Protein AF-M1PR65-F1 (afdb_monomer_lite)

Secondary structure (DSSP, 8-state):
-HHHHHHHIIIIIIS----GGGGGGGHHHHHHHHHHHHHS-THHHHHHHHHHHHHHHHHHHHHH-SSS---HHHHHHHHHHHHHHHHHHHHHHHHTT---SS-HHHHHHHHHHHHHHHHHHHHHSPPSPPSSTTTT--

Sequence (138 aa):
AYIFGYTFINNFFIYSHKRSKDLLLLVPFLIFISKTLLSGGRLDIIKILIAYVVMAYIQQKRKVGWDKVISHKYMRLGFVGLIAGIPTFYYSLFLSGRSTTRTVFESISTYLGGSIQHFNQYIQNPIGVAEVFGDESF

Foldseek 3Di:
DQVLLLVLLLCCPQVNVPDPVNVVSCVVVVVVCVVCLQVVVCVVVVVSVVSSLVSNVVSNCVVPPPPDDDPPVSVVVVVVCCVVVLVVSVCSCVVNVHDDPDDSVRVVCCVVCVVVVVVVVCVVPPDPDDPDPCPPPD

Organism: Streptococcus pneumoniae (NCBI:txid1313)

Radius of gyration: 19.09 Å; chains: 1; bounding box: 42×30×57 Å

Structure (mmCIF, N/CA/C/O backbone):
data_AF-M1PR65-F1
#
_entry.id   AF-M1PR65-F1
#
loop_
_atom_site.group_PDB
_atom_site.id
_atom_site.type_symbol
_atom_site.label_atom_id
_atom_site.label_alt_id
_atom_site.label_comp_id
_atom_site.label_asym_id
_atom_site.label_entity_id
_atom_site.label_seq_id
_atom_site.pdbx_PDB_ins_code
_atom_site.Cartn_x
_atom_site.Cartn_y
_atom_site.Cartn_z
_atom_site.occupancy
_atom_site.B_iso_or_equiv
_atom_site.auth_seq_id
_atom_site.auth_comp_id
_atom_site.auth_asym_id
_atom_site.auth_atom_id
_atom_site.pdbx_PDB_model_num
ATOM 1 N N . ALA A 1 1 ? -5.816 -11.690 1.660 1.00 85.38 1 ALA A N 1
ATOM 2 C CA . ALA A 1 1 ? -5.266 -10.575 2.459 1.00 85.38 1 ALA A CA 1
ATOM 3 C C . ALA A 1 1 ? -6.307 -9.481 2.746 1.00 85.38 1 ALA A C 1
ATOM 5 O O . ALA A 1 1 ? -6.495 -9.179 3.912 1.00 85.38 1 ALA A O 1
ATOM 6 N N . TYR A 1 2 ? -7.057 -8.973 1.754 1.00 87.88 2 TYR A N 1
ATOM 7 C CA . TYR A 1 2 ? -8.043 -7.885 1.933 1.00 87.88 2 TYR A CA 1
ATOM 8 C C . TYR A 1 2 ? -9.062 -8.071 3.078 1.00 87.88 2 TYR A C 1
ATOM 10 O O . TYR A 1 2 ? -9.122 -7.226 3.964 1.00 87.88 2 TYR A O 1
ATOM 18 N N . ILE A 1 3 ? -9.818 -9.178 3.110 1.00 91.88 3 ILE A N 1
ATOM 19 C CA . ILE A 1 3 ? -10.829 -9.433 4.163 1.00 91.88 3 ILE A CA 1
ATOM 20 C C . ILE A 1 3 ? -10.180 -9.552 5.550 1.00 91.88 3 ILE A C 1
ATOM 22 O O . ILE A 1 3 ? -10.670 -8.989 6.523 1.00 91.88 3 ILE A O 1
ATOM 26 N N . PHE A 1 4 ? -9.042 -10.242 5.640 1.00 91.88 4 PHE A N 1
ATOM 27 C CA . PHE A 1 4 ? -8.295 -10.382 6.893 1.00 91.88 4 PHE A CA 1
ATOM 28 C C . PHE A 1 4 ? -7.787 -9.031 7.405 1.00 91.88 4 PHE A C 1
ATOM 30 O O . PHE A 1 4 ? -7.930 -8.736 8.589 1.00 91.88 4 PHE A O 1
ATOM 37 N N . GLY A 1 5 ? -7.274 -8.185 6.508 1.00 90.00 5 GLY A N 1
ATOM 38 C CA . GLY A 1 5 ? -6.897 -6.811 6.822 1.00 90.00 5 GLY A CA 1
ATOM 39 C C . GLY A 1 5 ? -8.086 -5.971 7.278 1.00 90.00 5 GLY A C 1
ATOM 40 O O . GLY A 1 5 ? -7.991 -5.298 8.298 1.00 90.00 5 GLY A O 1
ATOM 41 N N . TYR A 1 6 ? -9.233 -6.071 6.600 1.00 92.12 6 TYR A N 1
ATOM 42 C CA . TYR A 1 6 ? -10.470 -5.408 7.019 1.00 92.12 6 TYR A CA 1
ATOM 43 C C . TYR A 1 6 ? -10.848 -5.785 8.460 1.00 92.12 6 TYR A C 1
ATOM 45 O O . TYR A 1 6 ? -11.057 -4.903 9.296 1.00 92.12 6 TYR A O 1
ATOM 53 N N . THR A 1 7 ? -10.895 -7.082 8.775 1.00 91.38 7 THR A N 1
ATOM 54 C CA . THR A 1 7 ? -11.245 -7.571 10.117 1.00 91.38 7 THR A CA 1
ATOM 55 C C . THR A 1 7 ? -10.212 -7.149 11.159 1.00 91.38 7 THR A C 1
ATOM 57 O O . THR A 1 7 ? -10.586 -6.692 12.240 1.00 91.38 7 THR A O 1
ATOM 60 N N . PHE A 1 8 ? -8.921 -7.227 10.824 1.00 91.12 8 PHE A N 1
ATOM 61 C CA . PHE A 1 8 ? -7.841 -6.777 11.697 1.00 91.12 8 PHE A CA 1
ATOM 62 C C . PHE A 1 8 ? -7.978 -5.291 12.039 1.00 91.12 8 PHE A C 1
ATOM 64 O O . PHE A 1 8 ? -7.937 -4.921 13.212 1.00 91.12 8 PHE A O 1
ATOM 71 N N . ILE A 1 9 ? -8.204 -4.437 11.034 1.00 90.56 9 ILE A N 1
ATOM 72 C CA . ILE A 1 9 ? -8.348 -2.994 11.241 1.00 90.56 9 ILE A CA 1
ATOM 73 C C . ILE A 1 9 ? -9.544 -2.698 12.145 1.00 90.56 9 ILE A C 1
ATOM 75 O O . ILE A 1 9 ? -9.416 -1.945 13.115 1.00 90.56 9 ILE A O 1
ATOM 79 N N . ASN A 1 10 ? -10.677 -3.349 11.888 1.00 90.62 10 ASN A N 1
ATOM 80 C CA . ASN A 1 10 ? -11.891 -3.165 12.668 1.00 90.62 10 ASN A CA 1
ATOM 81 C C . ASN A 1 10 ? -11.676 -3.537 14.146 1.00 90.62 10 ASN A C 1
ATOM 83 O O . ASN A 1 10 ? -11.956 -2.740 15.044 1.00 90.62 10 ASN A O 1
ATOM 87 N N . ASN A 1 11 ? -11.138 -4.728 14.407 1.00 88.94 11 ASN A N 1
ATOM 88 C CA . ASN A 1 11 ? -11.005 -5.255 15.765 1.00 88.94 11 ASN A CA 1
ATOM 89 C C . ASN A 1 11 ? -9.892 -4.555 16.553 1.00 88.94 11 ASN A C 1
ATOM 91 O O . ASN A 1 11 ? -10.074 -4.226 17.729 1.00 88.94 11 ASN A O 1
ATOM 95 N N . PHE A 1 12 ? -8.748 -4.309 15.909 1.00 85.06 12 PHE A N 1
ATOM 96 C CA . PHE A 1 12 ? -7.545 -3.821 16.574 1.00 85.06 12 PHE A CA 1
ATOM 97 C C . PHE A 1 12 ? -7.489 -2.292 16.660 1.00 85.06 12 PHE A C 1
ATOM 99 O O . PHE A 1 12 ? -7.183 -1.758 17.724 1.00 85.06 12 PHE A O 1
ATOM 106 N N . PHE A 1 13 ? -7.804 -1.578 15.571 1.00 82.81 13 PHE A N 1
ATOM 107 C CA . PHE A 1 13 ? -7.664 -0.116 15.511 1.00 82.81 13 PHE A CA 1
ATOM 108 C C . PHE A 1 13 ? -8.962 0.645 15.796 1.00 82.81 13 PHE A C 1
ATOM 110 O O . PHE A 1 13 ? -8.907 1.709 16.413 1.00 82.81 13 PHE A O 1
ATOM 117 N N . ILE A 1 14 ? -10.116 0.143 15.342 1.00 85.81 14 ILE A N 1
ATOM 118 C CA . ILE A 1 14 ? -11.389 0.878 15.440 1.00 85.81 14 ILE A CA 1
ATOM 119 C C . ILE A 1 14 ? -12.083 0.614 16.779 1.00 85.81 14 ILE A C 1
ATOM 121 O O . ILE A 1 14 ? -12.468 1.560 17.473 1.00 85.81 14 ILE A O 1
ATOM 125 N N . TYR A 1 15 ? -12.224 -0.653 17.173 1.00 83.94 15 TYR A N 1
ATOM 126 C CA . TYR A 1 15 ? -12.891 -1.044 18.423 1.00 83.94 15 TYR A CA 1
ATOM 127 C C . TYR A 1 15 ? -11.926 -1.409 19.565 1.00 83.94 15 TYR A C 1
ATOM 129 O O . TYR A 1 15 ? -12.370 -1.519 20.703 1.00 83.94 15 TYR A O 1
ATOM 137 N N . SER A 1 16 ? -10.613 -1.504 19.306 1.00 80.12 16 SER A N 1
ATOM 138 C CA . SER A 1 16 ? -9.569 -1.745 20.323 1.00 80.12 16 SER A CA 1
ATOM 139 C C . SER A 1 16 ? -9.806 -2.979 21.207 1.00 80.12 16 SER A C 1
ATOM 141 O O . SER A 1 16 ? -9.387 -3.009 22.361 1.00 80.12 16 SER A O 1
ATOM 143 N N . HIS A 1 17 ? -10.422 -4.039 20.674 1.00 78.94 17 HIS A N 1
ATOM 144 C CA . HIS A 1 17 ? -10.603 -5.289 21.420 1.00 78.94 17 HIS A CA 1
ATOM 145 C C . HIS A 1 17 ? -9.277 -6.031 21.676 1.00 78.94 17 HIS A C 1
ATOM 147 O O . HIS A 1 17 ? -9.242 -6.888 22.556 1.00 78.94 17 HIS A O 1
ATOM 153 N N . LYS A 1 18 ? -8.205 -5.676 20.938 1.00 73.88 18 LYS A N 1
ATOM 154 C CA . LYS A 1 18 ? -6.794 -6.098 21.102 1.00 73.88 18 LYS A CA 1
ATOM 155 C C . LYS A 1 18 ? -6.617 -7.560 21.536 1.00 73.88 18 LYS A C 1
ATOM 157 O O . LYS A 1 18 ? -5.807 -7.862 22.411 1.00 73.88 18 LYS A O 1
ATOM 162 N N . ARG A 1 19 ? -7.363 -8.489 20.933 1.00 82.56 19 ARG A N 1
ATOM 163 C CA . ARG A 1 19 ? -7.226 -9.909 21.263 1.00 82.56 19 ARG A CA 1
ATOM 164 C C . ARG A 1 19 ? -5.978 -10.441 20.578 1.00 82.56 19 ARG A C 1
ATOM 166 O O . ARG A 1 19 ? -5.787 -10.212 19.388 1.00 82.56 19 ARG A O 1
ATOM 173 N N . SER A 1 20 ? -5.167 -11.225 21.282 1.00 78.00 20 SER A N 1
ATOM 174 C CA . SER A 1 20 ? -3.946 -11.816 20.711 1.00 78.00 20 SER A CA 1
ATOM 175 C C . SER A 1 20 ? -4.230 -12.658 19.460 1.00 78.00 20 SER A C 1
ATOM 177 O O . SER A 1 20 ? -3.408 -12.720 18.555 1.00 78.00 20 SER A O 1
ATOM 179 N N . LYS A 1 21 ? -5.435 -13.244 19.363 1.00 83.75 21 LYS A N 1
ATOM 180 C CA . LYS A 1 21 ? -5.905 -13.986 18.181 1.00 83.75 21 LYS A CA 1
ATOM 181 C C . LYS A 1 21 ? -6.061 -13.108 16.934 1.00 83.75 21 LYS A C 1
ATOM 183 O O . LYS A 1 21 ? -5.899 -13.618 15.833 1.00 83.75 21 LYS A O 1
ATOM 188 N N . ASP A 1 22 ? -6.322 -11.808 17.084 1.00 84.25 22 ASP A N 1
ATOM 189 C CA . ASP A 1 22 ? -6.423 -10.890 15.944 1.00 84.25 22 ASP A CA 1
ATOM 190 C C . ASP A 1 22 ? -5.062 -10.720 15.245 1.00 84.25 22 ASP A C 1
ATOM 192 O O . ASP A 1 22 ? -5.027 -10.466 14.045 1.00 84.25 22 ASP A O 1
ATOM 196 N N . LEU A 1 23 ? -3.933 -10.943 15.935 1.00 85.31 23 LEU A N 1
ATOM 197 C CA . LEU A 1 23 ? -2.603 -10.917 15.309 1.00 85.31 23 LEU A CA 1
ATOM 198 C C . LEU A 1 23 ? -2.432 -12.020 14.253 1.00 85.31 23 LEU A C 1
ATOM 200 O O . LEU A 1 23 ? -1.698 -11.825 13.286 1.00 85.31 23 LEU A O 1
ATOM 204 N N . LEU A 1 24 ? -3.156 -13.141 14.371 1.00 90.38 24 LEU A N 1
ATOM 205 C CA . LEU A 1 24 ? -3.149 -14.204 13.357 1.00 90.38 24 LEU A CA 1
ATOM 206 C C . LEU A 1 24 ? -3.731 -13.728 12.017 1.00 90.38 24 LEU A C 1
ATOM 208 O O . LEU A 1 24 ? -3.382 -14.268 10.970 1.00 90.38 24 LEU A O 1
ATOM 212 N N . LEU A 1 25 ? -4.557 -12.673 12.014 1.00 89.50 25 LEU A N 1
ATOM 213 C CA . LEU A 1 25 ? -5.100 -12.074 10.790 1.00 89.50 25 LEU A CA 1
ATOM 214 C C . LEU A 1 25 ? -4.022 -11.364 9.951 1.00 89.50 25 LEU A C 1
ATOM 216 O O . LEU A 1 25 ? -4.262 -11.064 8.781 1.00 89.50 25 LEU A O 1
ATOM 220 N N . LEU A 1 26 ? -2.828 -11.128 10.507 1.00 88.50 26 LEU A N 1
ATOM 221 C CA . LEU A 1 26 ? -1.679 -10.612 9.760 1.00 88.50 26 LEU A CA 1
ATOM 222 C C . LEU A 1 26 ? -0.962 -11.702 8.954 1.00 88.50 26 LEU A C 1
ATOM 224 O O . LEU A 1 26 ? -0.285 -11.379 7.980 1.00 88.50 26 LEU A O 1
ATOM 228 N N . VAL A 1 27 ? -1.140 -12.986 9.282 1.00 92.12 27 VAL A N 1
ATOM 229 C CA . VAL A 1 27 ? -0.461 -14.091 8.582 1.00 92.12 27 VAL A CA 1
ATOM 230 C C . VAL A 1 27 ? -0.789 -14.107 7.079 1.00 92.12 27 VAL A C 1
ATOM 232 O O . VAL A 1 27 ? 0.145 -14.107 6.275 1.00 92.12 27 VAL A O 1
ATOM 235 N N . PRO A 1 28 ? -2.061 -14.002 6.636 1.00 91.81 28 PRO A N 1
ATOM 236 C CA . PRO A 1 28 ? -2.382 -13.931 5.208 1.00 91.81 28 PRO A CA 1
ATOM 237 C C . PRO A 1 28 ? -1.826 -12.688 4.505 1.00 91.81 28 PRO A C 1
ATOM 239 O O . PRO A 1 28 ? -1.658 -12.696 3.286 1.00 91.81 28 PRO A O 1
ATOM 242 N N . PHE A 1 29 ? -1.581 -11.603 5.243 1.00 88.00 29 PHE A N 1
ATOM 243 C CA . PHE A 1 29 ? -0.942 -10.405 4.706 1.00 88.00 29 PHE A CA 1
ATOM 244 C C . PHE A 1 29 ? 0.562 -10.619 4.506 1.00 88.00 29 PHE A C 1
ATOM 246 O O . PHE A 1 29 ? 1.077 -10.285 3.443 1.00 88.00 29 PHE A O 1
ATOM 253 N N . LEU A 1 30 ? 1.241 -11.250 5.467 1.00 88.75 30 LEU A N 1
ATOM 254 C CA . LEU A 1 30 ? 2.654 -11.614 5.337 1.00 88.75 30 LEU A CA 1
ATOM 255 C C . LEU A 1 30 ? 2.878 -12.585 4.171 1.00 88.75 30 LEU A C 1
ATOM 257 O O . LEU A 1 30 ? 3.730 -12.325 3.328 1.00 88.75 30 LEU A O 1
ATOM 261 N N . ILE A 1 31 ? 2.050 -13.629 4.049 1.00 91.69 31 ILE A N 1
ATOM 262 C CA . ILE A 1 31 ? 2.105 -14.571 2.916 1.00 91.69 31 ILE A CA 1
ATOM 263 C C . ILE A 1 31 ? 1.897 -13.837 1.584 1.00 91.69 31 ILE A C 1
ATOM 265 O O . ILE A 1 31 ? 2.606 -14.096 0.611 1.00 91.69 31 ILE A O 1
ATOM 269 N N . PHE A 1 32 ? 0.944 -12.900 1.533 1.00 89.06 32 PHE A N 1
ATOM 270 C CA . PHE A 1 32 ? 0.702 -12.090 0.342 1.00 89.06 32 PHE A CA 1
ATOM 271 C C . PHE A 1 32 ? 1.922 -11.240 -0.028 1.00 89.06 32 PHE A C 1
ATOM 273 O O . PHE A 1 32 ? 2.316 -11.243 -1.194 1.00 89.06 32 PHE A O 1
ATOM 280 N N . ILE A 1 33 ? 2.553 -10.564 0.939 1.00 84.75 33 ILE A N 1
ATOM 281 C CA . ILE A 1 33 ? 3.792 -9.807 0.708 1.00 84.75 33 ILE A CA 1
ATOM 282 C C . ILE A 1 33 ? 4.878 -10.729 0.153 1.00 84.75 33 ILE A C 1
ATOM 284 O O . ILE A 1 33 ? 5.443 -10.419 -0.892 1.00 84.75 33 ILE A O 1
ATOM 288 N N . SER A 1 34 ? 5.132 -11.872 0.795 1.00 85.56 34 SER A N 1
ATOM 289 C CA . SER A 1 34 ? 6.155 -12.827 0.358 1.00 85.56 34 SER A CA 1
ATOM 290 C C . SER A 1 34 ? 5.919 -13.297 -1.077 1.00 85.56 34 SER A C 1
ATOM 292 O O . SER A 1 34 ? 6.817 -13.190 -1.910 1.00 85.56 34 SER A O 1
ATOM 294 N N . LYS A 1 35 ? 4.694 -13.730 -1.406 1.00 87.88 35 LYS A N 1
ATOM 295 C CA . LYS A 1 35 ? 4.315 -14.128 -2.772 1.00 87.88 35 LYS A CA 1
ATOM 296 C C . LYS A 1 35 ? 4.558 -12.996 -3.773 1.00 87.88 35 LYS A C 1
ATOM 298 O O . LYS A 1 35 ? 5.081 -13.220 -4.862 1.00 87.88 35 LYS A O 1
ATOM 303 N N . THR A 1 36 ? 4.178 -11.779 -3.405 1.00 82.31 36 THR A N 1
ATOM 304 C CA . THR A 1 36 ? 4.241 -10.623 -4.302 1.00 82.31 36 THR A CA 1
ATOM 305 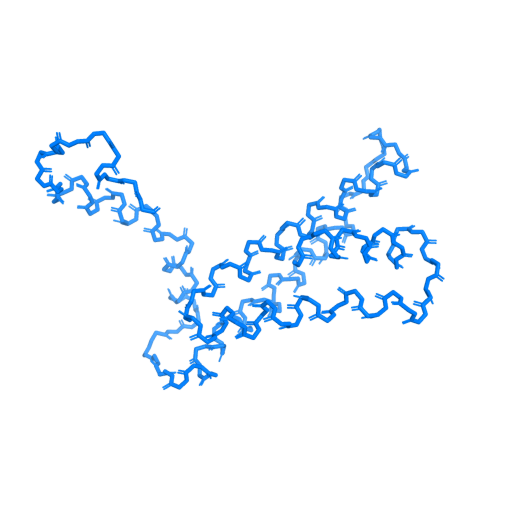C C . THR A 1 36 ? 5.683 -10.195 -4.566 1.00 82.31 36 THR A C 1
ATOM 307 O O . THR A 1 36 ? 6.042 -9.930 -5.713 1.00 82.31 36 THR A O 1
ATOM 310 N N . LEU A 1 37 ? 6.536 -10.214 -3.537 1.00 79.69 37 LEU A N 1
ATOM 311 C CA . LEU A 1 37 ? 7.973 -9.968 -3.671 1.00 79.69 37 LEU A CA 1
ATOM 312 C C . LEU A 1 37 ? 8.641 -10.995 -4.594 1.00 79.69 37 LEU A C 1
ATOM 314 O O . LEU A 1 37 ? 9.411 -10.600 -5.467 1.00 79.69 37 LEU A O 1
ATOM 318 N N . LEU A 1 38 ? 8.290 -12.279 -4.456 1.00 79.62 38 LEU A N 1
ATOM 319 C CA . LEU A 1 38 ? 8.805 -13.356 -5.310 1.00 79.62 38 LEU A CA 1
ATOM 320 C C . LEU A 1 38 ? 8.335 -13.234 -6.767 1.00 79.62 38 LEU A C 1
ATOM 322 O O . LEU A 1 38 ? 9.107 -13.497 -7.682 1.00 79.62 38 LEU A O 1
ATOM 326 N N . SER A 1 39 ? 7.095 -12.791 -6.999 1.00 78.00 39 SER A N 1
ATOM 327 C CA . SER A 1 39 ? 6.548 -12.602 -8.354 1.00 78.00 39 SER A CA 1
ATOM 328 C C . SER A 1 39 ? 7.125 -11.395 -9.109 1.00 78.00 39 SER A C 1
ATOM 330 O O . SER A 1 39 ? 6.865 -11.225 -10.295 1.00 78.00 39 SER A O 1
ATOM 332 N N . GLY A 1 40 ? 7.856 -10.504 -8.427 1.00 66.31 40 GLY A N 1
ATOM 333 C CA . GLY A 1 40 ? 8.339 -9.240 -8.990 1.00 66.31 40 GLY A CA 1
ATOM 334 C C . GLY A 1 40 ? 7.268 -8.145 -9.146 1.00 66.31 40 GLY A C 1
ATOM 335 O O . GLY A 1 40 ? 7.629 -6.979 -9.312 1.00 66.31 40 GLY A O 1
ATOM 336 N N . GLY A 1 41 ? 5.977 -8.476 -9.020 1.00 68.25 41 GLY A N 1
ATOM 337 C CA . GLY A 1 41 ? 4.825 -7.570 -9.137 1.00 68.25 41 GLY A CA 1
ATOM 338 C C . GLY A 1 41 ? 4.566 -6.714 -7.892 1.00 68.25 41 GLY A C 1
ATOM 339 O O . GLY A 1 41 ? 3.529 -6.816 -7.251 1.00 68.25 41 GLY A O 1
ATOM 340 N N . ARG A 1 42 ? 5.504 -5.840 -7.521 1.00 73.81 42 ARG A N 1
ATOM 341 C CA . ARG A 1 42 ? 5.485 -5.096 -6.237 1.00 73.81 42 ARG A CA 1
ATOM 342 C C . ARG A 1 42 ? 4.380 -4.045 -6.116 1.00 73.81 42 ARG A C 1
ATOM 344 O O . ARG A 1 42 ? 4.097 -3.571 -5.017 1.00 73.81 42 ARG A O 1
ATOM 351 N N . LEU A 1 43 ? 3.743 -3.700 -7.231 1.00 75.12 43 LEU A N 1
ATOM 352 C CA . LEU A 1 43 ? 2.647 -2.737 -7.291 1.00 75.12 43 LEU A CA 1
ATOM 353 C C . LEU A 1 43 ? 1.416 -3.222 -6.502 1.00 75.12 43 LEU A C 1
ATOM 355 O O . LEU A 1 43 ? 0.703 -2.415 -5.906 1.00 75.12 43 LEU A O 1
ATOM 359 N N . ASP A 1 44 ? 1.217 -4.536 -6.389 1.00 81.38 44 ASP A N 1
ATOM 360 C CA . ASP A 1 44 ? 0.103 -5.103 -5.624 1.00 81.38 44 ASP A CA 1
ATOM 361 C C . ASP A 1 44 ? 0.251 -4.910 -4.104 1.00 81.38 44 ASP A C 1
ATOM 363 O O . ASP A 1 44 ? -0.753 -4.806 -3.394 1.00 81.38 44 ASP A O 1
ATOM 367 N N . ILE A 1 45 ? 1.485 -4.759 -3.600 1.00 80.69 45 ILE A N 1
ATOM 368 C CA . ILE A 1 45 ? 1.748 -4.367 -2.203 1.00 80.69 45 ILE A CA 1
ATOM 369 C C . ILE A 1 45 ? 1.269 -2.930 -1.967 1.00 80.69 45 ILE A C 1
ATOM 371 O O . ILE A 1 45 ? 0.632 -2.638 -0.956 1.00 80.69 45 ILE A O 1
ATOM 375 N N . ILE A 1 46 ? 1.523 -2.029 -2.917 1.00 77.81 46 ILE A N 1
ATOM 376 C CA . ILE A 1 46 ? 1.067 -0.637 -2.826 1.00 77.81 46 ILE A CA 1
ATOM 377 C C . ILE A 1 46 ? -0.466 -0.585 -2.860 1.00 77.81 46 ILE A C 1
ATOM 379 O O . ILE A 1 46 ? -1.072 0.050 -1.996 1.00 77.81 46 ILE A O 1
ATOM 383 N N . LYS A 1 47 ? -1.102 -1.310 -3.794 1.00 83.56 47 LYS A N 1
ATOM 384 C CA . LYS A 1 47 ? -2.570 -1.389 -3.899 1.00 83.56 47 LYS A CA 1
ATOM 385 C C . LYS A 1 47 ? -3.215 -1.831 -2.585 1.00 83.56 47 LYS A C 1
ATOM 387 O O . LYS A 1 47 ? -4.151 -1.181 -2.122 1.00 83.56 47 LYS A O 1
ATOM 392 N N . ILE A 1 48 ? -2.713 -2.900 -1.958 1.00 85.81 48 ILE A N 1
ATOM 393 C CA . ILE A 1 48 ? -3.311 -3.398 -0.713 1.00 85.81 48 ILE A CA 1
ATOM 394 C C . ILE A 1 48 ? -3.098 -2.439 0.467 1.00 85.81 48 ILE A C 1
ATOM 396 O O . ILE A 1 48 ? -4.001 -2.285 1.288 1.00 85.81 48 ILE A O 1
ATOM 400 N N . LEU A 1 49 ? -1.953 -1.750 0.541 1.00 82.88 49 LEU A N 1
ATOM 401 C CA . LEU A 1 49 ? -1.698 -0.742 1.575 1.00 82.88 49 LEU A CA 1
ATOM 402 C C . LEU A 1 49 ? -2.648 0.452 1.437 1.00 82.88 49 LEU A C 1
ATOM 404 O O . LEU A 1 49 ? -3.249 0.872 2.427 1.00 82.88 49 LEU A O 1
ATOM 408 N N . ILE A 1 50 ? -2.840 0.957 0.214 1.00 83.12 50 ILE A N 1
ATOM 409 C CA . ILE A 1 50 ? -3.821 2.014 -0.071 1.00 83.12 50 ILE A CA 1
ATOM 410 C C . ILE A 1 50 ? -5.224 1.538 0.315 1.00 83.12 50 ILE A C 1
ATOM 412 O O . ILE A 1 50 ? -5.946 2.247 1.018 1.00 83.12 50 ILE A O 1
ATOM 416 N N . ALA A 1 51 ? -5.591 0.313 -0.069 1.00 88.44 51 ALA A N 1
ATOM 417 C CA . ALA A 1 51 ? -6.881 -0.261 0.284 1.00 88.44 51 ALA A CA 1
ATOM 418 C C . ALA A 1 51 ? -7.080 -0.329 1.806 1.00 88.44 51 ALA A C 1
ATOM 420 O O . ALA A 1 51 ? -8.162 -0.008 2.288 1.00 88.44 51 ALA A O 1
ATOM 421 N N . TYR A 1 52 ? -6.056 -0.689 2.586 1.00 88.69 52 TYR A N 1
ATOM 422 C CA . TYR A 1 52 ? -6.133 -0.697 4.051 1.00 88.69 52 TYR A CA 1
ATOM 423 C C . TYR A 1 52 ? -6.348 0.697 4.643 1.00 88.69 52 TYR A C 1
ATOM 425 O O . TYR A 1 52 ? -7.143 0.835 5.573 1.00 88.69 52 TYR A O 1
ATOM 433 N N . VAL A 1 53 ? -5.712 1.737 4.095 1.00 85.12 53 VAL A N 1
ATOM 434 C CA . VAL A 1 53 ? -5.961 3.127 4.519 1.00 85.12 53 VAL A CA 1
ATOM 435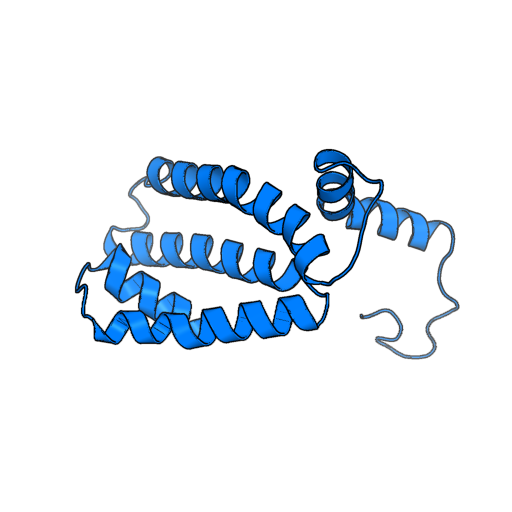 C C . VAL A 1 53 ? -7.417 3.519 4.257 1.00 85.12 53 VAL A C 1
ATOM 437 O O . VAL A 1 53 ? -8.083 4.044 5.153 1.00 85.12 53 VAL A O 1
ATOM 440 N N . VAL A 1 54 ? -7.939 3.205 3.067 1.00 88.31 54 VAL A N 1
ATOM 441 C CA . VAL A 1 54 ? -9.337 3.480 2.697 1.00 88.31 54 VAL A CA 1
ATOM 442 C C . VAL A 1 54 ? -10.308 2.699 3.587 1.00 88.31 54 VAL A C 1
ATOM 444 O O . VAL A 1 54 ? -11.245 3.280 4.134 1.00 88.31 54 VAL A O 1
ATOM 447 N N . MET A 1 55 ? -10.069 1.403 3.806 1.00 91.62 55 MET A N 1
ATOM 448 C CA . MET A 1 55 ? -10.884 0.578 4.702 1.00 91.62 55 MET A CA 1
ATOM 449 C C . MET A 1 55 ? -10.895 1.133 6.128 1.00 91.62 55 MET A C 1
ATOM 451 O O . MET A 1 55 ? -11.964 1.236 6.729 1.00 91.62 55 MET A O 1
ATOM 455 N N . ALA A 1 56 ? -9.737 1.533 6.660 1.00 88.19 56 ALA A N 1
ATOM 456 C CA . ALA A 1 56 ? -9.633 2.122 7.992 1.00 88.19 56 ALA A CA 1
ATOM 457 C C . ALA A 1 56 ? -10.428 3.426 8.111 1.00 88.19 56 ALA A C 1
ATOM 459 O O . ALA A 1 56 ? -11.091 3.655 9.125 1.00 88.19 56 ALA A O 1
ATOM 460 N N . TYR A 1 57 ? -10.394 4.260 7.071 1.00 87.44 57 TYR A N 1
ATOM 461 C CA . TYR A 1 57 ? -11.189 5.480 7.008 1.00 87.44 57 TYR A CA 1
ATOM 462 C C . TYR A 1 57 ? -12.696 5.180 7.005 1.00 87.44 57 TYR A C 1
ATOM 464 O O . TYR A 1 57 ? -13.429 5.712 7.841 1.00 87.44 57 TYR A O 1
ATOM 472 N N . ILE A 1 58 ? -13.156 4.279 6.129 1.00 90.06 58 ILE A N 1
ATOM 473 C CA . ILE A 1 58 ? -14.575 3.898 6.022 1.00 90.06 58 ILE A CA 1
ATOM 474 C C . ILE A 1 58 ? -15.084 3.303 7.339 1.00 90.06 58 ILE A C 1
ATOM 476 O O . ILE A 1 58 ? -16.138 3.696 7.838 1.00 90.06 58 ILE A O 1
ATOM 480 N N . GLN A 1 59 ? -14.336 2.376 7.940 1.00 91.06 59 GLN A N 1
ATOM 481 C CA . GLN A 1 59 ? -14.727 1.748 9.204 1.00 91.06 59 GLN A CA 1
ATOM 482 C C . GLN A 1 59 ? -14.797 2.757 10.354 1.00 91.06 59 GLN A C 1
ATOM 484 O O . GLN A 1 59 ? -15.697 2.682 11.192 1.00 91.06 59 GLN A O 1
ATOM 489 N N . GLN A 1 60 ? -13.889 3.733 10.385 1.00 88.31 60 GLN A N 1
ATOM 490 C CA . GLN A 1 60 ? -13.945 4.805 11.371 1.00 88.31 60 GLN A CA 1
ATOM 491 C C . GLN A 1 60 ? -15.181 5.677 11.183 1.00 88.31 60 GLN A C 1
ATOM 493 O O . GLN A 1 60 ? -15.871 5.956 12.162 1.00 88.31 60 GLN A O 1
ATOM 498 N N . LYS A 1 61 ? -15.485 6.075 9.943 1.00 88.38 61 LYS A N 1
ATOM 499 C CA . LYS A 1 61 ? -16.699 6.832 9.617 1.00 88.38 61 LYS A CA 1
ATOM 500 C C . LYS A 1 61 ? -17.965 6.070 9.997 1.00 88.38 61 LYS A C 1
ATOM 502 O O . LYS A 1 61 ? -18.872 6.664 10.568 1.00 88.38 61 LYS A O 1
ATOM 507 N N . ARG A 1 62 ? -17.986 4.745 9.818 1.00 90.38 62 ARG A N 1
ATOM 508 C CA . ARG A 1 62 ? -19.080 3.892 10.310 1.00 90.38 62 ARG A CA 1
ATOM 509 C C . ARG A 1 62 ? -19.249 3.966 11.833 1.00 90.38 62 ARG A C 1
ATOM 511 O O . ARG A 1 62 ? -20.375 3.925 12.308 1.00 90.38 62 ARG A O 1
ATOM 518 N N . LYS A 1 63 ? -18.157 4.072 12.599 1.00 88.06 63 LYS A N 1
ATOM 519 C CA . LYS A 1 63 ? -18.205 4.154 14.070 1.00 88.06 63 LYS A CA 1
ATOM 520 C C . LYS A 1 63 ? -18.659 5.524 14.586 1.00 88.06 63 LYS A C 1
ATOM 522 O O . LYS A 1 63 ? -19.334 5.591 15.605 1.00 88.06 63 LYS A O 1
ATOM 527 N N . VAL A 1 64 ? -18.223 6.606 13.948 1.00 88.88 64 VAL A N 1
ATOM 528 C CA . VAL A 1 64 ? -18.357 7.977 14.484 1.00 88.88 64 VAL A CA 1
ATOM 529 C C . VAL A 1 64 ? -19.386 8.851 13.765 1.00 88.88 64 VAL A C 1
ATOM 531 O O . VAL A 1 64 ? -19.661 9.939 14.268 1.00 88.88 64 VAL A O 1
ATOM 534 N N . GLY A 1 65 ? -19.913 8.395 12.626 1.00 86.81 65 GLY A N 1
ATOM 535 C CA . GLY A 1 65 ? -20.746 9.183 11.719 1.00 86.81 65 GLY A CA 1
ATOM 536 C C . GLY A 1 65 ? -19.953 9.817 10.568 1.00 86.81 65 GLY A C 1
ATOM 537 O O . GLY A 1 65 ? -18.740 10.050 10.655 1.00 86.81 65 GLY A O 1
ATOM 538 N N . TRP A 1 66 ? -20.638 10.070 9.448 1.00 86.88 66 TRP A N 1
ATOM 539 C CA . TRP A 1 66 ? -20.052 10.693 8.251 1.00 86.88 66 TRP A CA 1
ATOM 540 C C . TRP A 1 66 ? -19.898 12.211 8.367 1.00 86.88 66 TRP A C 1
ATOM 542 O O . TRP A 1 66 ? -19.003 12.776 7.737 1.00 86.88 66 TRP A O 1
ATOM 552 N N . ASP A 1 67 ? -20.686 12.824 9.242 1.00 85.25 67 ASP A N 1
ATOM 553 C CA . ASP A 1 67 ? -20.715 14.238 9.617 1.00 85.25 67 ASP A CA 1
ATOM 554 C C . ASP A 1 67 ? -19.424 14.717 10.306 1.00 85.25 67 ASP A C 1
ATOM 556 O O . ASP A 1 67 ? -19.018 15.866 10.147 1.00 85.25 67 ASP A O 1
ATOM 560 N N . LYS A 1 68 ? -18.713 13.839 11.026 1.00 79.44 68 LYS A N 1
ATOM 561 C CA . LYS A 1 68 ? -17.514 14.235 11.787 1.00 79.44 68 LYS A CA 1
ATOM 562 C C . LYS A 1 68 ? -16.250 14.271 10.941 1.00 79.44 68 LYS A C 1
ATOM 564 O O . LYS A 1 68 ? -15.859 13.261 10.356 1.00 79.44 68 LYS A O 1
ATOM 569 N N . VAL A 1 69 ? -15.528 15.388 10.931 1.00 74.81 69 VAL A N 1
ATOM 570 C CA . VAL A 1 69 ? -14.242 15.499 10.222 1.00 74.81 69 VAL A CA 1
ATOM 571 C C . VAL A 1 69 ? -13.147 14.752 10.988 1.00 74.81 69 VAL A C 1
ATOM 573 O O . VAL A 1 69 ? -12.777 15.119 12.097 1.00 74.81 69 VAL A O 1
ATOM 576 N N . ILE A 1 70 ? -12.601 13.693 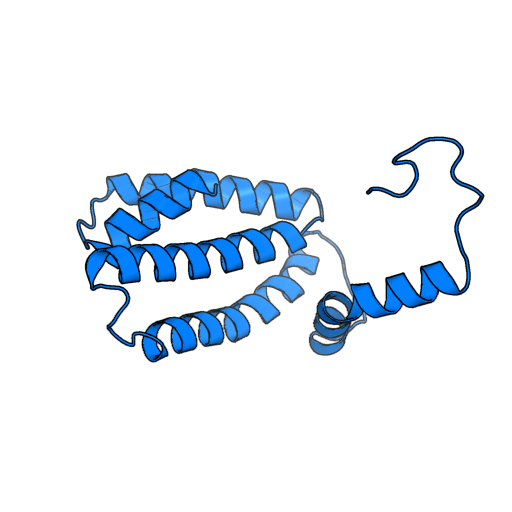10.384 1.00 68.19 70 ILE A N 1
ATOM 577 C CA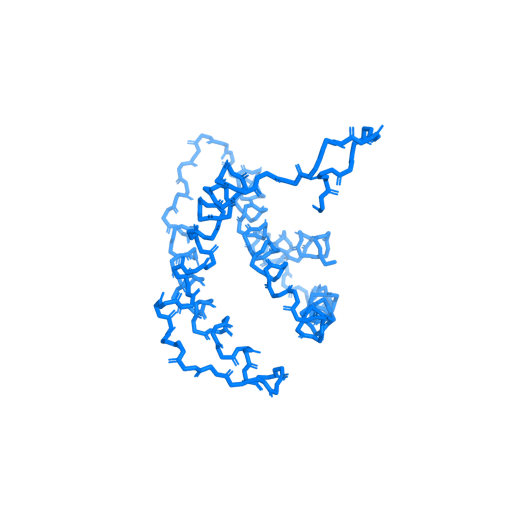 . ILE A 1 70 ? -11.476 12.919 10.936 1.00 68.19 70 ILE A CA 1
ATOM 578 C C . ILE A 1 70 ? -10.384 12.832 9.872 1.00 68.19 70 ILE A C 1
ATOM 580 O O . ILE A 1 70 ? -9.997 11.751 9.461 1.00 68.19 70 ILE A O 1
ATOM 584 N N . SER A 1 71 ? -9.918 13.959 9.338 1.00 68.75 71 SER A N 1
ATOM 585 C CA . SER A 1 71 ? -8.898 13.950 8.277 1.00 68.75 71 SER A CA 1
ATOM 586 C C . SER A 1 71 ? -7.481 13.807 8.839 1.00 68.75 71 SER A C 1
ATOM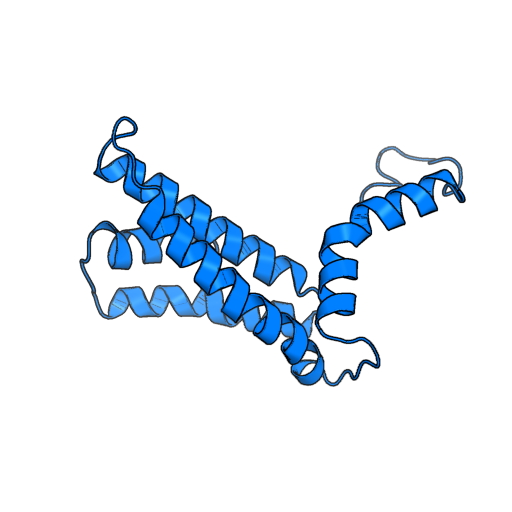 588 O O . SER A 1 71 ? -6.701 12.990 8.356 1.00 68.75 71 SER A O 1
ATOM 590 N N . HIS A 1 72 ? -7.151 14.524 9.916 1.00 74.50 72 HIS A N 1
ATOM 591 C CA . HIS A 1 72 ? -5.759 14.715 10.338 1.00 74.50 72 HIS A CA 1
ATOM 592 C C . HIS A 1 72 ? -5.034 13.424 10.772 1.00 74.50 72 HIS A C 1
ATOM 594 O O . HIS A 1 72 ? -3.866 13.221 10.444 1.00 74.50 72 HIS A O 1
ATOM 600 N N . LYS A 1 73 ? -5.719 12.504 11.470 1.00 76.31 73 LYS A N 1
ATOM 601 C CA . LYS A 1 73 ? -5.133 11.213 11.886 1.00 76.31 73 LYS A CA 1
ATOM 602 C C . LYS A 1 73 ? -4.783 10.330 10.6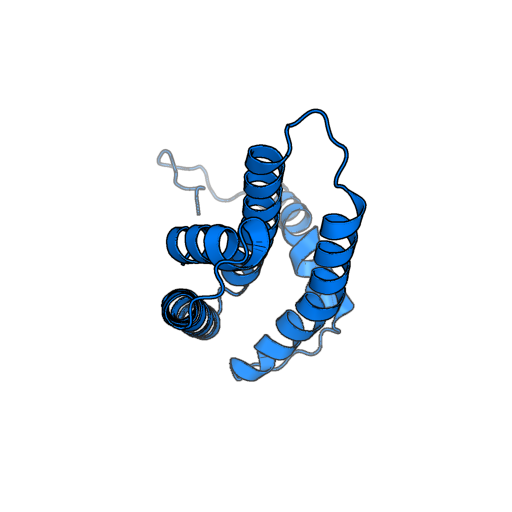82 1.00 76.31 73 LYS A C 1
ATOM 604 O O . LYS A 1 73 ? -3.704 9.743 10.658 1.00 76.31 73 LYS A O 1
ATOM 609 N N . TYR A 1 74 ? -5.672 10.252 9.691 1.00 73.50 74 TYR A N 1
ATOM 610 C CA . TYR A 1 74 ? -5.459 9.431 8.493 1.00 73.50 74 TYR A CA 1
ATOM 611 C C . TYR A 1 74 ? -4.523 10.102 7.491 1.00 73.50 74 TYR A C 1
ATOM 613 O O . TYR A 1 74 ? -3.741 9.401 6.863 1.00 73.50 74 TYR A O 1
ATOM 621 N N . MET A 1 75 ? -4.515 11.436 7.408 1.00 76.38 75 MET A N 1
ATOM 622 C CA . MET A 1 75 ? -3.495 12.178 6.661 1.00 76.38 75 MET A CA 1
ATOM 623 C C . MET A 1 75 ? -2.101 11.920 7.228 1.00 76.38 75 MET A C 1
ATOM 625 O O . MET A 1 75 ? -1.192 11.599 6.472 1.00 76.38 75 MET A O 1
ATOM 629 N N . ARG A 1 76 ? -1.933 11.971 8.558 1.00 82.00 76 ARG A N 1
ATOM 630 C CA . ARG A 1 76 ? -0.657 11.623 9.196 1.00 82.00 76 ARG A CA 1
ATOM 631 C C . ARG A 1 76 ? -0.276 10.167 8.929 1.00 82.00 76 ARG A C 1
ATOM 633 O O . ARG A 1 76 ? 0.875 9.903 8.610 1.00 82.00 76 ARG A O 1
ATOM 640 N N . LEU A 1 77 ? -1.224 9.232 9.030 1.00 80.19 77 LEU A N 1
ATOM 641 C CA . LEU A 1 77 ? -0.972 7.817 8.738 1.00 80.19 77 LEU A CA 1
ATOM 642 C C . LEU A 1 77 ? -0.551 7.601 7.277 1.00 80.19 77 LEU A C 1
ATOM 644 O O . LEU A 1 77 ? 0.410 6.882 7.028 1.00 80.19 77 LEU A O 1
ATOM 648 N N . GLY A 1 78 ? -1.232 8.247 6.330 1.00 76.75 78 GLY A N 1
ATOM 649 C CA . GLY A 1 78 ? -0.890 8.201 4.910 1.00 76.75 78 GLY A CA 1
ATOM 650 C C . GLY A 1 78 ? 0.474 8.824 4.623 1.00 76.75 78 GLY A C 1
ATOM 651 O O . GLY A 1 78 ? 1.266 8.243 3.891 1.00 76.75 78 GLY A O 1
ATOM 652 N N . PHE A 1 79 ? 0.792 9.953 5.258 1.00 80.31 79 PHE A N 1
ATOM 653 C CA . PHE A 1 79 ? 2.086 10.620 5.117 1.00 80.31 79 PHE A CA 1
ATOM 654 C C . PHE A 1 79 ? 3.240 9.777 5.675 1.00 80.31 79 PHE A C 1
ATOM 656 O O . PHE A 1 79 ? 4.252 9.589 5.005 1.00 80.31 79 PHE A O 1
ATOM 663 N N . VAL A 1 80 ? 3.065 9.189 6.863 1.00 81.88 80 VAL A N 1
ATOM 664 C CA . VAL A 1 80 ? 4.026 8.228 7.429 1.00 81.88 80 VAL A CA 1
ATOM 665 C C . VAL A 1 80 ? 4.150 7.001 6.522 1.00 81.88 80 VAL A C 1
ATOM 667 O O . VAL A 1 80 ? 5.258 6.536 6.270 1.00 81.88 80 VAL A O 1
ATOM 670 N N . GLY A 1 81 ? 3.031 6.512 5.983 1.00 78.44 81 GLY A N 1
ATOM 671 C CA . GLY A 1 81 ? 3.002 5.415 5.019 1.00 78.44 81 GLY A CA 1
ATOM 672 C C . GLY A 1 81 ? 3.749 5.730 3.724 1.00 78.44 81 GLY A C 1
ATOM 673 O O . GLY A 1 81 ? 4.426 4.854 3.204 1.00 78.44 81 GLY A O 1
ATOM 674 N N . LEU A 1 82 ? 3.697 6.969 3.232 1.00 77.00 82 LEU A N 1
ATOM 675 C CA . LEU A 1 82 ? 4.477 7.420 2.077 1.00 77.00 82 LEU A CA 1
ATOM 676 C C . LEU A 1 82 ? 5.972 7.463 2.397 1.00 77.00 82 LEU A C 1
ATOM 678 O O . LEU A 1 82 ? 6.762 6.859 1.675 1.00 77.00 82 LEU A O 1
ATOM 682 N N . ILE A 1 83 ? 6.354 8.112 3.503 1.00 80.44 83 ILE A N 1
ATOM 683 C CA . ILE A 1 83 ? 7.760 8.242 3.913 1.00 80.44 83 ILE A CA 1
ATOM 684 C C . ILE A 1 83 ? 8.397 6.878 4.178 1.00 80.44 83 ILE A C 1
ATOM 686 O O . ILE A 1 83 ? 9.545 6.668 3.806 1.00 80.44 83 ILE A O 1
ATOM 690 N N . ALA A 1 84 ? 7.675 5.945 4.802 1.00 79.06 84 ALA A N 1
ATOM 691 C CA . ALA A 1 84 ? 8.186 4.604 5.078 1.00 79.06 84 ALA A CA 1
ATOM 692 C C . ALA A 1 84 ? 8.048 3.658 3.872 1.00 79.06 84 ALA A C 1
ATOM 694 O O . ALA A 1 84 ? 8.916 2.818 3.621 1.00 79.06 84 ALA A O 1
ATOM 695 N N . GLY A 1 85 ? 6.961 3.785 3.112 1.00 77.06 85 GLY A N 1
ATOM 696 C CA . GLY A 1 85 ? 6.628 2.906 1.996 1.00 77.06 85 GLY A CA 1
ATOM 697 C C . GLY A 1 85 ? 7.541 3.105 0.796 1.00 77.06 85 GLY A C 1
ATOM 698 O O . GLY A 1 85 ? 7.948 2.122 0.187 1.00 77.06 85 GLY A O 1
ATOM 699 N N . ILE A 1 86 ? 7.924 4.348 0.496 1.00 80.25 86 ILE A N 1
ATOM 700 C CA . ILE A 1 86 ? 8.810 4.678 -0.625 1.00 80.25 86 ILE A CA 1
ATOM 701 C C . ILE A 1 86 ? 10.191 3.996 -0.500 1.00 80.25 86 ILE A C 1
ATOM 703 O O . ILE A 1 86 ? 10.574 3.271 -1.423 1.00 80.25 86 ILE A O 1
ATOM 707 N N . PRO A 1 87 ? 10.936 4.140 0.616 1.00 80.62 87 PRO A N 1
ATOM 708 C CA . PRO A 1 87 ? 12.203 3.442 0.802 1.00 80.62 87 PRO A CA 1
ATOM 709 C C . PRO A 1 87 ? 12.017 1.927 0.822 1.00 80.62 87 PRO A C 1
ATOM 711 O O . PRO A 1 87 ? 12.770 1.213 0.166 1.00 80.62 87 PRO A O 1
ATOM 714 N N . THR A 1 88 ? 10.987 1.429 1.516 1.00 78.56 88 THR A N 1
ATOM 715 C CA . THR A 1 88 ? 10.692 -0.014 1.579 1.00 78.56 88 THR A CA 1
ATOM 716 C C . THR A 1 88 ? 10.471 -0.592 0.181 1.00 78.56 88 THR A C 1
ATOM 718 O O . THR A 1 88 ? 11.011 -1.643 -0.161 1.00 78.56 88 THR A O 1
ATOM 721 N N . PHE A 1 89 ? 9.729 0.124 -0.662 1.00 76.94 89 PHE A N 1
ATOM 722 C CA . PHE A 1 89 ? 9.495 -0.248 -2.048 1.00 76.94 89 PHE A CA 1
ATOM 723 C C . PHE A 1 89 ? 10.785 -0.236 -2.873 1.00 76.94 89 PHE A C 1
ATOM 725 O O . PHE A 1 89 ? 11.055 -1.201 -3.588 1.00 76.94 89 PHE A O 1
ATOM 732 N N . TYR A 1 90 ? 11.616 0.799 -2.748 1.00 82.56 90 TYR A N 1
ATOM 733 C CA . TYR A 1 90 ? 12.896 0.855 -3.453 1.00 82.56 90 TYR A CA 1
ATOM 734 C C . TYR A 1 90 ? 13.822 -0.301 -3.046 1.00 82.56 90 TYR A C 1
ATOM 736 O O . TYR A 1 90 ? 14.287 -1.058 -3.899 1.00 82.56 90 TYR A O 1
ATOM 744 N N . TYR A 1 91 ? 14.021 -0.509 -1.741 1.00 82.19 91 TYR A N 1
ATOM 745 C CA . TYR A 1 91 ? 14.929 -1.539 -1.238 1.00 82.19 91 TYR A CA 1
ATOM 746 C C . TYR A 1 91 ? 14.423 -2.967 -1.457 1.00 82.19 91 TYR A C 1
ATOM 748 O O . TYR A 1 91 ? 15.224 -3.898 -1.545 1.00 82.19 91 TYR A O 1
ATOM 756 N N . SER A 1 92 ? 13.115 -3.155 -1.647 1.00 76.75 92 SER A N 1
ATOM 757 C CA . SER A 1 92 ? 12.564 -4.457 -2.034 1.00 76.75 92 SER A CA 1
ATOM 758 C C . SER A 1 92 ? 13.098 -4.978 -3.379 1.00 76.75 92 SER A C 1
ATOM 760 O O . SER A 1 92 ? 13.024 -6.176 -3.648 1.00 76.75 92 SER A O 1
ATOM 762 N N . LEU A 1 93 ? 13.699 -4.115 -4.212 1.00 79.81 93 LEU A N 1
ATOM 763 C CA . LEU A 1 93 ? 14.441 -4.531 -5.404 1.00 79.81 93 LEU A CA 1
ATOM 764 C C . LEU A 1 93 ? 15.619 -5.450 -5.061 1.00 79.81 93 LEU A C 1
ATOM 766 O O . LEU A 1 93 ? 15.759 -6.501 -5.689 1.00 79.81 93 LEU A O 1
ATOM 770 N N . PHE A 1 94 ? 16.407 -5.097 -4.047 1.00 80.69 94 PHE A N 1
ATOM 771 C CA . PHE A 1 94 ? 17.566 -5.889 -3.633 1.00 80.69 94 PHE A CA 1
ATOM 772 C C . PHE A 1 94 ? 17.144 -7.230 -3.032 1.00 80.69 94 PHE A C 1
ATOM 774 O O . PHE A 1 94 ? 17.797 -8.239 -3.275 1.00 80.69 94 PHE A O 1
ATOM 781 N N . LEU A 1 95 ? 15.998 -7.271 -2.340 1.00 74.62 95 LEU A N 1
ATOM 782 C CA . LEU A 1 95 ? 15.409 -8.525 -1.854 1.00 74.62 95 LEU A CA 1
ATOM 783 C C . LEU A 1 95 ? 15.043 -9.485 -2.994 1.00 74.62 95 LEU A C 1
ATOM 785 O O . LEU A 1 95 ? 15.049 -10.694 -2.797 1.00 74.62 95 LEU A O 1
ATOM 789 N N . SER A 1 96 ? 14.757 -8.965 -4.192 1.00 71.94 96 SER A N 1
ATOM 790 C CA . SER A 1 96 ? 14.530 -9.789 -5.389 1.00 71.94 96 SER A CA 1
ATOM 791 C C . SER A 1 96 ? 15.818 -10.215 -6.109 1.00 71.94 96 SER A C 1
ATOM 793 O O . SER A 1 96 ? 15.742 -10.774 -7.199 1.00 71.94 96 SER A O 1
ATOM 795 N N . GLY A 1 97 ? 16.997 -9.919 -5.548 1.00 78.69 97 GLY A N 1
ATOM 796 C CA . GLY A 1 97 ? 18.295 -10.214 -6.164 1.00 78.69 97 GLY A CA 1
ATOM 797 C C . GLY A 1 97 ? 18.643 -9.310 -7.350 1.00 78.69 97 GLY A C 1
ATOM 798 O O . GLY A 1 97 ? 19.528 -9.631 -8.137 1.00 78.69 97 GLY A O 1
ATOM 799 N N . ARG A 1 98 ? 17.938 -8.185 -7.508 1.00 77.06 98 ARG A N 1
ATOM 800 C CA . ARG A 1 98 ? 18.128 -7.240 -8.613 1.00 77.06 98 ARG A CA 1
ATOM 801 C C . ARG A 1 98 ? 18.872 -5.997 -8.130 1.00 77.06 98 ARG A C 1
ATOM 803 O O . ARG A 1 98 ? 18.635 -5.519 -7.023 1.00 77.06 98 ARG A O 1
ATOM 810 N N . SER A 1 99 ? 19.726 -5.448 -8.986 1.00 82.56 99 SER A N 1
ATOM 811 C CA . SER A 1 99 ? 20.363 -4.143 -8.802 1.00 82.56 99 SER A CA 1
ATOM 812 C C . SER A 1 99 ? 19.750 -3.108 -9.751 1.00 82.56 99 SER A C 1
ATOM 814 O O . SER A 1 99 ? 19.090 -3.449 -10.733 1.00 82.56 99 SER A O 1
ATOM 816 N N . THR A 1 100 ? 19.919 -1.827 -9.433 1.00 82.81 100 THR A N 1
ATOM 817 C CA . THR A 1 100 ? 19.487 -0.713 -10.285 1.00 82.81 100 THR A CA 1
ATOM 818 C C . THR A 1 100 ? 20.524 0.395 -10.239 1.00 82.81 100 THR A C 1
ATOM 820 O O . THR A 1 100 ? 21.134 0.633 -9.199 1.00 82.81 100 THR A O 1
ATOM 823 N N . THR A 1 101 ? 20.695 1.082 -11.363 1.00 85.19 101 THR A N 1
ATOM 824 C CA . THR A 1 101 ? 21.424 2.353 -11.444 1.00 85.19 101 THR A CA 1
ATOM 825 C C . THR A 1 101 ? 20.518 3.551 -11.158 1.00 85.19 101 THR A C 1
ATOM 827 O O . THR A 1 101 ? 21.016 4.638 -10.885 1.00 85.19 101 THR A O 1
ATOM 830 N N . ARG A 1 102 ? 19.191 3.356 -11.198 1.00 84.69 102 ARG A N 1
ATOM 831 C CA . ARG A 1 102 ? 18.200 4.401 -10.917 1.00 84.69 102 ARG A CA 1
ATOM 832 C C . ARG A 1 102 ? 18.194 4.757 -9.443 1.00 84.69 102 ARG A C 1
ATOM 834 O O . ARG A 1 102 ? 18.119 3.876 -8.590 1.00 84.69 102 ARG A O 1
ATOM 841 N N . THR A 1 103 ? 18.148 6.047 -9.165 1.00 87.56 103 THR A N 1
ATOM 842 C CA . THR A 1 103 ? 17.915 6.588 -7.831 1.00 87.56 103 THR A CA 1
ATOM 843 C C . THR A 1 103 ? 16.512 6.240 -7.316 1.00 87.56 103 THR A C 1
ATOM 845 O O . THR A 1 103 ? 15.612 5.812 -8.053 1.00 87.56 103 THR A O 1
ATOM 848 N N . VAL A 1 104 ? 16.303 6.459 -6.015 1.00 81.88 104 VAL A N 1
ATOM 849 C CA . VAL A 1 104 ? 14.998 6.306 -5.355 1.00 81.88 104 VAL A CA 1
ATOM 850 C C . VAL A 1 104 ? 13.931 7.166 -6.043 1.00 81.88 104 VAL A C 1
ATOM 852 O O . VAL A 1 104 ? 12.854 6.668 -6.367 1.00 81.88 104 VAL A O 1
ATOM 855 N N . PHE A 1 105 ? 14.248 8.433 -6.330 1.00 83.75 105 PHE A N 1
ATOM 856 C CA . PHE A 1 105 ? 13.323 9.373 -6.969 1.00 83.75 105 PHE A CA 1
ATOM 857 C C . PHE A 1 105 ? 12.963 8.978 -8.399 1.00 83.75 105 PHE A C 1
ATOM 859 O O . PHE A 1 105 ? 11.784 9.001 -8.752 1.00 83.75 105 PHE A O 1
ATOM 866 N N . GLU A 1 106 ? 13.938 8.568 -9.210 1.00 85.25 106 GLU A N 1
ATOM 867 C CA . GLU A 1 106 ? 13.683 8.096 -10.577 1.00 85.25 106 GLU A CA 1
ATOM 868 C C . GLU A 1 106 ? 12.809 6.843 -10.578 1.00 85.25 106 GLU A C 1
ATOM 870 O O . GLU A 1 106 ? 11.885 6.723 -11.383 1.00 85.25 106 GLU A O 1
ATOM 875 N N . SER A 1 107 ? 13.057 5.930 -9.635 1.00 81.94 107 SER A N 1
ATOM 876 C CA . SER A 1 107 ? 12.254 4.718 -9.481 1.00 81.94 107 SER A CA 1
ATOM 877 C C . SER A 1 107 ? 10.796 5.065 -9.180 1.00 81.94 107 SER A C 1
ATOM 879 O O . SER A 1 107 ? 9.910 4.626 -9.905 1.00 81.94 107 SER A O 1
ATOM 881 N N . ILE A 1 108 ? 10.529 5.902 -8.172 1.00 79.94 108 ILE A N 1
ATOM 882 C CA . ILE A 1 108 ? 9.158 6.318 -7.825 1.00 79.94 108 ILE A CA 1
ATOM 883 C C . ILE A 1 108 ? 8.500 7.058 -8.987 1.00 79.94 108 ILE A C 1
ATOM 885 O O . ILE A 1 108 ? 7.358 6.762 -9.322 1.00 79.94 108 ILE A O 1
ATOM 889 N N . SER A 1 109 ? 9.218 7.993 -9.613 1.00 82.88 109 SER A N 1
ATOM 890 C CA . SER A 1 109 ? 8.691 8.796 -10.721 1.00 82.88 109 SER A CA 1
ATOM 891 C C . SER A 1 109 ? 8.302 7.916 -11.906 1.00 82.88 109 SER A C 1
ATOM 893 O O . SER A 1 109 ? 7.252 8.131 -12.501 1.00 82.88 109 SER A O 1
ATOM 895 N N . THR A 1 110 ? 9.080 6.864 -12.182 1.00 82.88 110 THR A N 1
ATOM 896 C CA . THR A 1 110 ? 8.739 5.856 -13.197 1.00 82.88 110 THR A CA 1
ATOM 897 C C . THR A 1 110 ? 7.437 5.129 -12.850 1.00 82.88 110 THR A C 1
ATOM 899 O O . THR A 1 110 ? 6.613 4.907 -13.726 1.00 82.88 110 THR A O 1
ATOM 902 N N . TYR A 1 111 ? 7.208 4.772 -11.583 1.00 76.06 111 TYR A N 1
ATOM 903 C CA . TYR A 1 111 ? 5.972 4.087 -11.180 1.00 76.06 111 TYR A CA 1
ATOM 904 C C . TYR A 1 111 ? 4.752 5.017 -11.109 1.00 76.06 111 TYR A C 1
ATOM 906 O O . TYR A 1 111 ? 3.650 4.582 -11.430 1.00 76.06 111 TYR A O 1
ATOM 914 N N . LEU A 1 112 ? 4.924 6.278 -10.699 1.00 80.25 112 LEU A N 1
ATOM 915 C CA . LEU A 1 112 ? 3.830 7.253 -10.614 1.00 80.25 112 LEU A CA 1
ATOM 916 C C . LEU A 1 112 ? 3.451 7.830 -11.985 1.00 80.25 112 LEU A C 1
ATOM 918 O O . LEU A 1 112 ? 2.271 8.025 -12.256 1.00 80.25 112 LEU A O 1
ATOM 922 N N . GLY A 1 113 ? 4.441 8.107 -12.837 1.00 83.12 113 GLY A N 1
ATOM 923 C CA . GLY A 1 113 ? 4.258 8.687 -14.171 1.00 83.12 113 GLY A CA 1
ATOM 924 C C . GLY A 1 113 ? 4.226 7.662 -15.306 1.00 83.12 113 GLY A C 1
ATOM 925 O O . GLY A 1 113 ? 3.937 8.024 -16.446 1.00 83.12 113 GLY A O 1
ATOM 926 N N . GLY A 1 114 ? 4.506 6.390 -15.013 1.00 84.69 114 GLY A N 1
ATOM 927 C CA . GLY A 1 114 ? 4.645 5.338 -16.019 1.00 84.69 114 GLY A CA 1
ATOM 928 C C . GLY A 1 114 ? 3.404 5.164 -16.880 1.00 84.69 114 GLY A C 1
ATOM 929 O O . GLY A 1 114 ? 3.533 4.983 -18.080 1.00 84.69 114 GLY A O 1
ATOM 930 N N . SER A 1 115 ? 2.201 5.308 -16.319 1.00 84.69 115 SER A N 1
ATOM 931 C CA . SER A 1 115 ? 0.955 5.225 -17.094 1.00 84.69 115 SER A CA 1
ATOM 932 C C . SER A 1 115 ? 0.869 6.285 -18.195 1.00 84.69 115 SER A C 1
ATOM 934 O O . SER A 1 115 ? 0.471 5.964 -19.308 1.00 84.69 115 SER A O 1
ATOM 936 N N . ILE A 1 116 ? 1.289 7.523 -17.918 1.00 88.12 116 ILE A N 1
ATOM 937 C CA . ILE A 1 116 ? 1.300 8.618 -18.900 1.00 88.12 116 ILE A CA 1
ATOM 938 C C . ILE A 1 116 ? 2.330 8.320 -19.992 1.00 88.12 116 ILE A C 1
ATOM 940 O O . ILE A 1 116 ? 2.042 8.455 -21.181 1.00 88.12 116 ILE A O 1
ATOM 944 N N . GLN A 1 117 ? 3.521 7.863 -19.599 1.00 88.38 117 GLN A N 1
ATOM 945 C CA . GLN A 1 117 ? 4.570 7.504 -20.549 1.00 88.38 117 GLN A CA 1
ATOM 946 C C . GLN A 1 117 ? 4.165 6.312 -21.426 1.00 88.38 117 GLN A C 1
ATOM 948 O O . GLN A 1 117 ? 4.347 6.366 -22.640 1.00 88.38 117 GLN A O 1
ATOM 953 N N . HIS A 1 118 ? 3.577 5.272 -20.837 1.00 86.38 118 HIS A N 1
ATOM 954 C CA . HIS A 1 118 ? 3.079 4.100 -21.552 1.00 86.38 118 HIS A CA 1
ATOM 955 C C . HIS A 1 118 ? 1.912 4.447 -22.475 1.00 86.38 118 HIS A C 1
ATOM 957 O O . HIS A 1 118 ? 1.872 3.964 -23.601 1.00 86.38 118 HIS A O 1
ATOM 963 N N . PHE A 1 119 ? 1.015 5.340 -22.055 1.00 88.19 119 PHE A N 1
ATOM 964 C CA . PHE A 1 119 ? -0.051 5.842 -22.918 1.00 88.19 119 PHE A CA 1
ATOM 965 C C . PHE A 1 119 ? 0.509 6.596 -24.130 1.00 88.19 119 PHE A C 1
ATOM 967 O O . PHE A 1 119 ? 0.111 6.335 -25.262 1.00 88.19 119 PHE A O 1
ATOM 974 N N . ASN A 1 120 ? 1.493 7.475 -23.922 1.00 92.19 120 ASN A N 1
ATOM 975 C CA . ASN A 1 120 ? 2.159 8.160 -25.027 1.00 92.19 120 ASN A CA 1
ATOM 976 C C . ASN A 1 120 ? 2.875 7.176 -25.971 1.00 92.19 120 ASN A C 1
ATOM 978 O O . ASN A 1 120 ? 2.798 7.330 -27.185 1.00 92.19 120 ASN A O 1
ATOM 982 N N . GLN A 1 121 ? 3.544 6.151 -25.431 1.00 89.56 121 GLN A N 1
ATOM 983 C CA . GLN A 1 121 ? 4.173 5.096 -26.235 1.00 89.56 121 GLN A CA 1
ATOM 984 C C . GLN A 1 121 ? 3.153 4.331 -27.079 1.00 89.56 121 GLN A C 1
ATOM 986 O O . GLN A 1 121 ? 3.422 4.079 -28.250 1.00 89.56 121 GLN A O 1
ATOM 991 N N . TYR A 1 122 ? 1.993 4.015 -26.505 1.00 88.06 122 TYR A N 1
ATOM 992 C CA . TYR A 1 122 ? 0.899 3.349 -27.205 1.00 88.06 122 TYR A CA 1
ATOM 993 C C . TYR A 1 122 ? 0.344 4.211 -28.350 1.00 88.06 122 TYR A C 1
ATOM 995 O O . TYR A 1 122 ? 0.138 3.700 -29.442 1.00 88.06 122 TYR A O 1
ATOM 1003 N N . ILE A 1 123 ? 0.175 5.526 -28.155 1.00 89.25 123 ILE A N 1
ATOM 1004 C CA . ILE A 1 123 ? -0.254 6.430 -29.242 1.00 89.25 123 ILE A CA 1
ATOM 1005 C C . ILE A 1 123 ? 0.796 6.506 -30.358 1.00 89.25 123 ILE A C 1
ATOM 1007 O O . ILE A 1 123 ? 0.445 6.542 -31.534 1.00 89.25 123 ILE A O 1
ATOM 1011 N N . GLN A 1 124 ? 2.081 6.578 -30.001 1.00 92.62 124 GLN A N 1
ATOM 1012 C CA . GLN A 1 124 ? 3.167 6.732 -30.976 1.00 92.62 124 GLN A CA 1
ATOM 1013 C C . GLN A 1 124 ? 3.447 5.450 -31.763 1.00 92.62 124 GLN A C 1
ATOM 1015 O O . GLN A 1 124 ? 3.810 5.523 -32.933 1.00 92.62 124 GLN A O 1
ATOM 1020 N N . ASN A 1 125 ? 3.307 4.293 -31.119 1.00 88.38 125 ASN A N 1
ATOM 1021 C CA . ASN A 1 125 ? 3.511 2.979 -31.716 1.00 88.38 125 ASN A CA 1
ATOM 1022 C C . ASN A 1 125 ? 2.340 2.076 -31.313 1.00 88.38 125 ASN A C 1
ATOM 1024 O O . ASN A 1 125 ? 2.490 1.263 -30.393 1.00 88.38 125 ASN A O 1
ATOM 1028 N N . PRO A 1 126 ? 1.170 2.237 -31.955 1.00 80.25 126 PRO A N 1
ATOM 1029 C CA . PRO A 1 126 ? 0.027 1.393 -31.663 1.00 80.25 126 PRO A CA 1
ATOM 1030 C C . PRO A 1 126 ? 0.357 -0.054 -32.023 1.00 80.25 126 PRO A C 1
ATOM 1032 O O . PRO A 1 126 ? 1.069 -0.338 -32.991 1.00 80.25 126 PRO A O 1
ATOM 1035 N N . ILE A 1 127 ? -0.165 -0.974 -31.218 1.00 76.25 127 ILE A N 1
ATOM 1036 C CA . ILE A 1 127 ? -0.158 -2.397 -31.550 1.00 76.25 127 ILE A CA 1
ATOM 1037 C C . ILE A 1 127 ? -1.004 -2.600 -32.821 1.00 76.25 127 ILE A C 1
ATOM 1039 O O . ILE A 1 127 ? -1.826 -1.750 -33.169 1.00 76.25 127 ILE A O 1
ATOM 1043 N N . GLY A 1 128 ? -0.760 -3.690 -33.554 1.00 77.88 128 GLY A N 1
ATOM 1044 C CA . GLY A 1 128 ? -1.533 -4.017 -34.758 1.00 77.88 128 GLY A CA 1
ATOM 1045 C C . GLY A 1 128 ? -3.042 -4.066 -34.487 1.00 77.88 128 GLY A C 1
ATOM 1046 O O . GLY A 1 128 ? -3.463 -4.155 -33.338 1.00 77.88 128 GLY A O 1
ATOM 1047 N N . VAL A 1 129 ? -3.850 -3.995 -35.549 1.00 79.38 129 VAL A N 1
ATOM 1048 C CA . VAL A 1 129 ? -5.319 -3.979 -35.442 1.00 79.38 129 VAL A CA 1
ATOM 1049 C C . VAL A 1 129 ? -5.790 -5.166 -34.597 1.00 79.38 129 VAL A C 1
ATOM 1051 O O . VAL A 1 129 ? -5.518 -6.306 -34.964 1.00 79.38 129 VAL A O 1
ATOM 1054 N N . ALA A 1 130 ? -6.470 -4.894 -33.478 1.00 79.81 130 ALA A N 1
ATOM 1055 C CA . ALA A 1 130 ? -7.047 -5.928 -32.625 1.00 79.81 130 ALA A CA 1
ATOM 1056 C C . ALA A 1 130 ? -7.984 -6.825 -33.449 1.00 79.81 130 ALA A C 1
ATOM 1058 O O . ALA A 1 130 ? -8.923 -6.332 -34.084 1.00 79.81 130 ALA A O 1
ATOM 1059 N N . GLU A 1 131 ? -7.728 -8.132 -33.450 1.00 85.12 131 GLU A N 1
ATOM 1060 C CA . GLU A 1 131 ? -8.539 -9.098 -34.196 1.00 85.12 131 GLU A CA 1
ATOM 1061 C C . GLU A 1 131 ? -9.738 -9.554 -33.365 1.00 85.12 131 GLU A C 1
ATOM 1063 O O . GLU A 1 131 ? -10.803 -9.855 -33.912 1.00 85.12 131 GLU A O 1
ATOM 1068 N N . VAL A 1 132 ? -9.595 -9.560 -32.035 1.00 87.06 132 VAL A N 1
ATOM 1069 C CA . VAL A 1 132 ? -10.665 -9.925 -31.109 1.00 87.06 132 VAL A CA 1
ATOM 1070 C C . VAL A 1 132 ? -10.839 -8.911 -29.981 1.00 87.06 132 VAL A C 1
ATOM 1072 O O . VAL A 1 132 ? -9.925 -8.208 -29.546 1.00 87.06 132 VAL A O 1
ATOM 1075 N N . PHE A 1 133 ? -12.071 -8.832 -29.477 1.00 84.44 133 PHE A N 1
ATOM 1076 C CA . PHE A 1 133 ? -12.393 -7.986 -28.335 1.00 84.44 133 PHE A CA 1
ATOM 1077 C C . PHE A 1 133 ? -11.595 -8.427 -27.102 1.00 84.44 133 PHE A C 1
ATOM 1079 O O . PHE A 1 133 ? -11.712 -9.569 -26.657 1.00 84.44 133 PHE A O 1
ATOM 1086 N N . GLY A 1 134 ? -10.824 -7.501 -26.531 1.00 79.69 134 GLY A N 1
ATOM 1087 C CA . GLY A 1 134 ? -9.983 -7.758 -25.362 1.00 79.69 134 GLY A CA 1
ATOM 1088 C C . GLY A 1 134 ? -8.512 -8.038 -25.671 1.00 79.69 134 GLY A C 1
ATOM 1089 O O . GLY A 1 134 ? -7.749 -8.153 -24.718 1.00 79.69 134 GLY A O 1
ATOM 1090 N N . ASP A 1 135 ? -8.094 -8.057 -26.945 1.00 79.12 135 ASP A N 1
ATOM 1091 C CA . ASP A 1 135 ? -6.681 -8.235 -27.345 1.00 79.12 135 ASP A CA 1
ATOM 1092 C C . ASP A 1 135 ? -5.720 -7.227 -26.692 1.00 79.12 135 ASP A C 1
ATOM 1094 O O . ASP A 1 135 ? -4.536 -7.502 -26.516 1.00 79.12 135 ASP A O 1
ATOM 1098 N N . GLU A 1 136 ? -6.234 -6.064 -26.292 1.00 74.69 136 GLU A N 1
ATOM 1099 C CA . GLU A 1 136 ? -5.455 -4.978 -25.691 1.00 74.69 136 GLU A CA 1
ATOM 1100 C C . GLU A 1 136 ? -5.636 -4.855 -24.162 1.00 74.69 136 GLU A C 1
ATOM 1102 O O . GLU A 1 136 ? -5.166 -3.894 -23.552 1.00 74.69 136 GLU A O 1
ATOM 1107 N N . SER A 1 137 ? -6.343 -5.794 -23.518 1.00 74.19 137 SER A N 1
ATOM 1108 C CA . SER A 1 137 ? -6.584 -5.785 -22.065 1.00 74.19 137 SER A CA 1
ATOM 1109 C C . SER A 1 137 ? -5.596 -6.702 -21.331 1.00 74.19 137 SER A C 1
ATOM 1111 O O . SER A 1 137 ? -5.701 -7.923 -21.429 1.00 74.19 137 SER A O 1
ATOM 1113 N N . PHE A 1 138 ? -4.668 -6.110 -20.567 1.00 61.62 138 PHE A N 1
ATOM 1114 C CA . PHE A 1 138 ? -3.624 -6.802 -19.790 1.00 61.62 138 PHE A CA 1
ATOM 1115 C C . PHE A 1 138 ? -3.825 -6.684 -18.272 1.00 61.62 138 PHE A C 1
ATOM 1117 O O . PHE A 1 138 ? -4.267 -5.605 -17.808 1.00 61.62 138 PHE A O 1
#

pLDDT: mean 82.98, std 6.07, range [61.62, 92.62]